Protein AF-A0AAJ4YDY9-F1 (afdb_monomer)

pLDDT: mean 78.44, std 17.25, range [36.84, 94.94]

Radius of gyration: 17.73 Å; Cα contacts (8 Å, |Δi|>4): 42; chains: 1; bounding box: 38×29×52 Å

Secondary structure (DSSP, 8-state):
------------HHHHHHHHHHHHHHHHHHHHHHHHHHHHHHTTPPPPPHHHHHIIIIIIGGGSGGGGGGGGS-HHHHS----SS----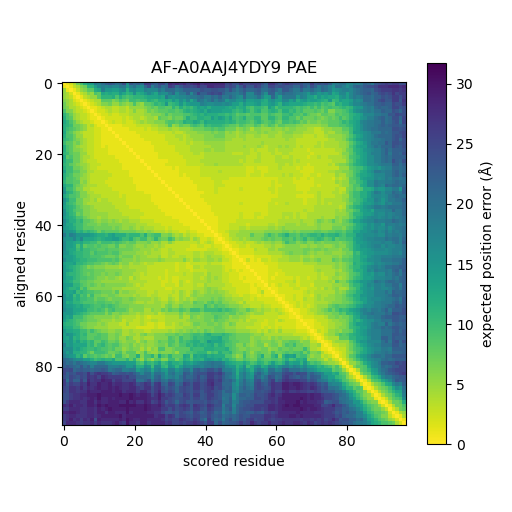S-------

Mean predicted aligned error: 10.37 Å

Sequence (97 aa):
MQLRYAFRLDPGSGQRVALARAFGCARVVYNDAVAARERARREGAAFPSAGVLSRTLITEAKQSRERQWLSEVSAVILRGQRERHGGRDDQCAGPRT

Solvent-accessible surface area (backbone atoms only — not comparable to full-atom values): 6281 Å² total; per-residue (Å²): 136,87,84,82,84,85,81,87,84,85,70,53,76,72,50,46,52,53,48,52,51,45,54,50,49,31,50,53,48,50,50,51,52,52,50,54,40,53,49,21,58,75,71,72,44,76,68,78,51,71,68,57,48,47,43,54,63,47,62,53,34,36,74,37,83,92,36,35,73,58,65,80,40,67,64,69,74,61,49,80,89,80,85,80,88,72,98,78,76,93,83,80,85,71,86,87,124

Foldseek 3Di:
DDDDDDDDDDDDPVRVVLVCLLVVLLVVLVVVLVVQQVVCVVVVHDRDDLVRSLCVSQVVQCVDPVRVSSVVDDSVSNRDPPPDDDPDDPPDPDDDD

Structure (mmCIF, N/CA/C/O backbone):
data_AF-A0AAJ4YDY9-F1
#
_entry.id   AF-A0AAJ4YDY9-F1
#
loop_
_atom_site.group_PDB
_atom_site.id
_atom_site.type_symbol
_atom_site.label_atom_id
_atom_site.label_alt_id
_atom_site.label_comp_id
_atom_site.label_asym_id
_atom_site.label_entity_id
_atom_site.label_seq_id
_atom_site.pdbx_PDB_ins_code
_atom_site.Cartn_x
_atom_site.Cartn_y
_atom_site.Cartn_z
_atom_site.occupancy
_atom_site.B_iso_or_equiv
_atom_site.auth_seq_id
_atom_site.auth_comp_id
_atom_site.auth_asym_id
_atom_site.auth_atom_id
_atom_site.pdbx_PDB_model_num
ATOM 1 N N . MET A 1 1 ? 19.398 -13.398 25.856 1.00 60.34 1 MET A N 1
ATOM 2 C CA . MET A 1 1 ? 18.034 -13.611 26.389 1.00 60.34 1 MET A CA 1
ATOM 3 C C . MET A 1 1 ? 17.032 -13.185 25.316 1.00 60.34 1 MET A C 1
ATOM 5 O O . MET A 1 1 ? 16.989 -12.005 24.998 1.00 60.34 1 MET A O 1
ATOM 9 N N . GLN A 1 2 ? 16.315 -14.114 24.672 1.00 64.88 2 GLN A N 1
ATOM 10 C CA . GLN A 1 2 ? 15.257 -13.775 23.703 1.00 64.88 2 GLN A CA 1
ATOM 11 C C . GLN A 1 2 ? 13.916 -13.695 24.442 1.00 64.88 2 GLN A C 1
ATOM 13 O O . GLN A 1 2 ? 13.364 -14.720 24.831 1.00 64.88 2 GLN A O 1
ATOM 18 N N . LEU A 1 3 ? 13.403 -12.481 24.648 1.00 74.94 3 LEU A N 1
ATOM 19 C CA . LEU A 1 3 ? 12.048 -12.270 25.157 1.00 74.94 3 LEU A CA 1
ATOM 20 C C . LEU A 1 3 ? 11.045 -12.421 24.010 1.00 74.94 3 LEU A C 1
ATOM 22 O O . LEU A 1 3 ? 11.131 -11.722 23.000 1.00 74.94 3 LEU A O 1
ATOM 26 N N . ARG A 1 4 ? 10.086 -13.336 24.172 1.00 77.88 4 ARG A N 1
ATOM 27 C CA . ARG A 1 4 ? 8.910 -13.435 23.305 1.00 77.88 4 ARG A CA 1
ATOM 28 C C . ARG A 1 4 ? 7.759 -12.714 23.986 1.00 77.88 4 ARG A C 1
ATOM 30 O O . ARG A 1 4 ? 7.200 -13.217 24.954 1.00 77.88 4 ARG A O 1
ATOM 37 N N . TYR A 1 5 ? 7.424 -11.535 23.481 1.00 80.62 5 TYR A N 1
ATOM 38 C CA . TYR A 1 5 ? 6.265 -10.794 23.951 1.00 80.62 5 TYR A CA 1
ATOM 39 C C . TYR A 1 5 ? 5.012 -11.302 23.240 1.00 80.62 5 TYR A C 1
ATOM 41 O O . TYR A 1 5 ? 4.944 -11.306 22.011 1.00 80.62 5 TYR A O 1
ATOM 49 N N . ALA A 1 6 ? 4.028 -11.733 24.022 1.00 82.94 6 ALA A N 1
ATOM 50 C CA . ALA A 1 6 ? 2.692 -12.029 23.535 1.00 82.94 6 ALA A CA 1
ATOM 51 C C . ALA A 1 6 ? 1.788 -10.841 23.871 1.00 82.94 6 ALA A C 1
ATOM 53 O O . ALA A 1 6 ? 1.593 -10.519 25.041 1.00 82.94 6 ALA A O 1
ATOM 54 N N . PHE A 1 7 ? 1.236 -10.198 22.846 1.00 79.44 7 PHE A N 1
ATOM 55 C CA . PHE A 1 7 ? 0.263 -9.123 23.004 1.00 79.44 7 PHE A CA 1
ATOM 56 C C . PHE A 1 7 ? -1.095 -9.607 22.503 1.00 79.44 7 PHE A C 1
ATOM 58 O O . PHE A 1 7 ? -1.196 -10.161 21.408 1.00 79.44 7 PHE A O 1
ATOM 65 N N . ARG A 1 8 ? -2.143 -9.392 23.302 1.00 87.38 8 ARG A N 1
ATOM 66 C CA . ARG A 1 8 ? -3.532 -9.483 22.843 1.00 87.38 8 ARG A CA 1
ATOM 67 C C . ARG A 1 8 ? -4.031 -8.071 22.587 1.00 87.38 8 ARG A C 1
ATOM 69 O O . ARG A 1 8 ? -3.800 -7.183 23.402 1.00 87.38 8 ARG A O 1
ATOM 76 N N . LEU A 1 9 ? -4.691 -7.878 21.454 1.00 85.44 9 LEU A N 1
ATOM 77 C CA . LEU A 1 9 ? -5.274 -6.601 21.073 1.00 85.44 9 LEU A CA 1
ATOM 78 C C . LEU A 1 9 ? -6.794 -6.767 21.082 1.00 85.44 9 LEU A C 1
ATOM 80 O O . LEU A 1 9 ? -7.301 -7.634 20.374 1.00 85.44 9 LEU A O 1
ATOM 84 N N . ASP A 1 10 ? -7.498 -5.960 21.874 1.00 91.12 10 ASP A N 1
ATOM 85 C CA . ASP A 1 10 ? -8.965 -5.906 21.892 1.00 91.12 10 ASP A CA 1
ATOM 86 C C . ASP A 1 10 ? -9.424 -4.512 21.432 1.00 91.12 10 ASP A C 1
ATOM 88 O O . ASP A 1 10 ? -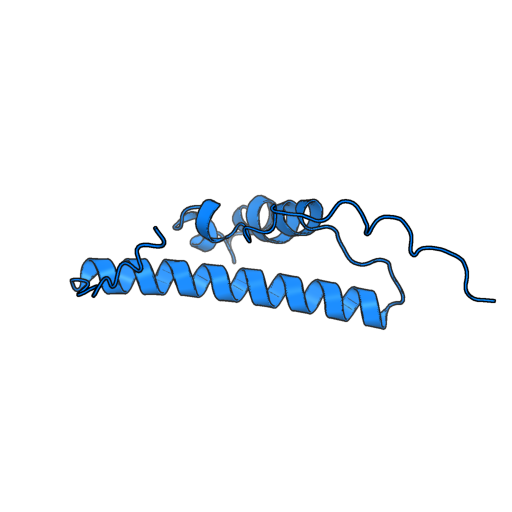9.558 -3.587 22.238 1.00 91.12 10 ASP A O 1
ATOM 92 N N . PRO A 1 11 ? -9.527 -4.295 20.109 1.00 90.00 11 PRO A N 1
ATOM 93 C CA . PRO A 1 11 ? -9.799 -2.979 19.563 1.00 90.00 11 PRO A CA 1
ATOM 94 C C . PRO A 1 11 ? -11.262 -2.594 19.782 1.00 90.00 11 PRO A C 1
ATOM 96 O O . PRO A 1 11 ? -12.171 -3.336 19.408 1.00 90.00 11 PRO A O 1
ATOM 99 N N . GLY A 1 12 ? -11.499 -1.379 20.277 1.00 94.94 12 GLY A N 1
ATOM 100 C CA . GLY A 1 12 ? -12.829 -0.769 20.325 1.00 94.94 12 GLY A CA 1
ATOM 101 C C . GLY A 1 12 ? -13.440 -0.566 18.929 1.00 94.94 12 GLY A C 1
ATOM 102 O O . GLY A 1 12 ? -12.772 -0.711 17.905 1.00 94.94 12 GLY A O 1
ATOM 103 N N . SER A 1 13 ? -14.721 -0.195 18.855 1.00 93.00 13 SER A N 1
ATOM 104 C CA . SER A 1 13 ? -15.454 -0.063 17.579 1.00 93.00 13 SER A CA 1
ATOM 105 C C . SER A 1 13 ? -14.770 0.867 16.569 1.00 93.00 13 SER A C 1
ATOM 107 O O . SER A 1 13 ? -14.561 0.469 15.423 1.00 93.00 13 SER A O 1
ATOM 109 N N . GLY A 1 14 ? -14.344 2.060 16.993 1.00 91.69 14 GLY A N 1
ATOM 110 C CA . GLY A 1 14 ? -13.617 3.001 16.133 1.00 91.69 14 GLY A CA 1
ATOM 111 C C . GLY A 1 14 ? -12.248 2.479 15.680 1.00 91.69 14 GLY A C 1
ATOM 112 O O . GLY A 1 14 ? -11.867 2.649 14.523 1.00 91.69 14 GLY A O 1
ATOM 113 N N . GLN A 1 15 ? -11.533 1.765 16.555 1.00 92.00 15 GLN A N 1
ATOM 114 C CA . GLN A 1 15 ? -10.241 1.157 16.225 1.00 92.00 15 GLN A CA 1
ATOM 115 C C . GLN A 1 15 ? -10.397 0.029 15.203 1.00 92.00 15 GLN A C 1
ATOM 117 O O . GLN A 1 15 ? -9.595 -0.061 14.279 1.00 92.00 15 GLN A O 1
ATOM 122 N N . ARG A 1 16 ? -11.450 -0.793 15.303 1.00 93.38 16 ARG A N 1
ATOM 123 C CA . ARG A 1 16 ? -11.748 -1.833 14.304 1.00 93.38 16 ARG A CA 1
ATOM 124 C C . ARG A 1 16 ? -11.962 -1.240 12.917 1.00 93.38 16 ARG A C 1
ATOM 126 O O . ARG A 1 16 ? -11.412 -1.759 11.950 1.00 93.38 16 ARG A O 1
ATOM 133 N N . VAL A 1 17 ? -12.701 -0.135 12.823 1.00 92.44 17 VAL A N 1
ATOM 134 C CA . VAL A 1 17 ? -12.913 0.573 11.551 1.00 92.44 17 VAL A CA 1
ATOM 135 C C . VAL A 1 17 ? -11.596 1.134 11.014 1.00 92.44 17 VAL A C 1
ATOM 137 O O . VAL A 1 17 ? -11.286 0.940 9.840 1.00 92.44 17 VAL A O 1
ATOM 140 N N . ALA A 1 18 ? -10.790 1.777 11.863 1.00 89.56 18 ALA A N 1
ATOM 141 C CA . ALA A 1 18 ? -9.487 2.308 11.465 1.00 89.56 18 ALA A CA 1
ATOM 142 C C . ALA A 1 18 ? -8.535 1.203 10.969 1.00 89.56 18 ALA A C 1
ATOM 144 O O . ALA A 1 18 ? -7.902 1.353 9.924 1.00 89.56 18 ALA A O 1
ATOM 145 N N . LEU A 1 19 ? -8.482 0.066 11.670 1.00 90.25 19 LEU A N 1
ATOM 146 C CA . LEU A 1 19 ? -7.690 -1.100 11.275 1.00 90.25 19 LEU A CA 1
ATOM 147 C C . LEU A 1 19 ? -8.191 -1.697 9.958 1.00 90.25 19 LEU A C 1
ATOM 149 O O . LEU A 1 19 ? -7.386 -1.969 9.071 1.00 90.25 19 LEU A O 1
ATOM 153 N N . ALA A 1 20 ? -9.507 -1.854 9.794 1.00 91.00 20 ALA A N 1
ATOM 154 C CA . ALA A 1 20 ? -10.094 -2.363 8.558 1.00 91.00 20 ALA A CA 1
ATOM 155 C C . ALA A 1 20 ? -9.738 -1.478 7.354 1.00 91.00 20 ALA A C 1
ATOM 157 O O . ALA A 1 20 ? -9.350 -1.997 6.307 1.00 91.00 20 ALA A O 1
ATOM 158 N N . ARG A 1 21 ? -9.788 -0.148 7.514 1.00 89.88 21 ARG A N 1
ATOM 159 C CA . ARG A 1 21 ? -9.349 0.80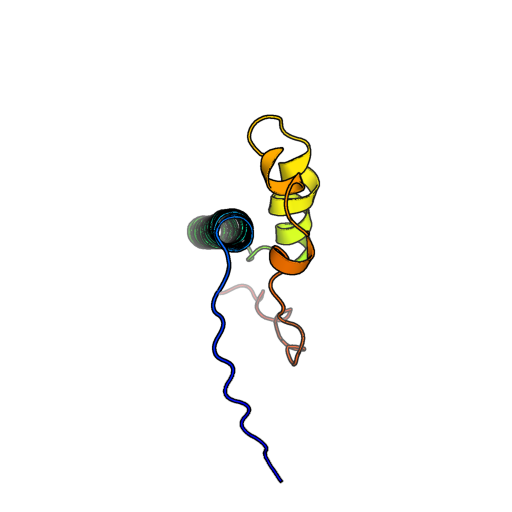0 6.479 1.00 89.88 21 ARG A CA 1
ATOM 160 C C . ARG A 1 21 ? -7.860 0.652 6.183 1.00 89.88 21 ARG A C 1
ATOM 162 O O . ARG A 1 21 ? -7.495 0.490 5.022 1.00 89.88 21 ARG A O 1
ATOM 169 N N . ALA A 1 22 ? -7.007 0.642 7.208 1.00 89.75 22 ALA A N 1
ATOM 170 C CA . ALA A 1 22 ? -5.558 0.525 7.045 1.00 89.75 22 ALA A CA 1
ATOM 171 C C . ALA A 1 22 ? -5.149 -0.768 6.320 1.00 89.75 22 ALA A C 1
ATOM 173 O O . ALA A 1 22 ? -4.441 -0.715 5.312 1.00 89.75 22 ALA A O 1
ATOM 174 N N . PHE A 1 23 ? -5.636 -1.923 6.781 1.00 89.00 23 PHE A N 1
ATOM 175 C CA . PHE A 1 23 ? -5.333 -3.211 6.156 1.00 89.00 23 PHE A CA 1
ATOM 176 C C . PHE A 1 23 ? -5.991 -3.370 4.783 1.00 89.00 23 PHE A C 1
ATOM 178 O O . PHE A 1 23 ? -5.395 -3.969 3.887 1.00 89.00 23 PHE A O 1
ATOM 185 N N . GLY A 1 24 ? -7.183 -2.802 4.583 1.00 90.69 24 GLY A N 1
ATOM 186 C CA . GLY A 1 24 ? -7.838 -2.751 3.277 1.00 90.69 24 GLY A CA 1
ATOM 187 C C . GLY A 1 24 ? -7.001 -1.993 2.247 1.00 90.69 24 GLY A C 1
ATOM 188 O O . GLY A 1 24 ? -6.705 -2.536 1.183 1.00 90.69 24 GLY A O 1
ATOM 189 N N . CYS A 1 25 ? -6.542 -0.786 2.594 1.00 91.06 25 CYS A N 1
ATOM 190 C CA . CYS A 1 25 ? -5.658 0.016 1.744 1.00 91.06 25 CYS A CA 1
ATOM 191 C C . CYS A 1 25 ? -4.351 -0.720 1.429 1.00 91.06 25 CYS A C 1
ATOM 193 O O . CYS A 1 25 ? -3.945 -0.792 0.270 1.00 91.06 25 CYS A O 1
ATOM 195 N N . ALA A 1 26 ? -3.712 -1.309 2.446 1.00 89.06 26 ALA A N 1
ATOM 196 C CA . ALA A 1 26 ? -2.470 -2.056 2.269 1.00 89.06 26 ALA A CA 1
ATOM 197 C C . ALA A 1 26 ? -2.644 -3.245 1.313 1.00 89.06 26 ALA A C 1
ATOM 199 O O . ALA A 1 26 ? -1.793 -3.477 0.456 1.00 89.06 26 ALA A O 1
ATOM 200 N N . ARG A 1 27 ? -3.767 -3.970 1.412 1.00 90.81 27 ARG A N 1
ATOM 201 C CA . ARG A 1 27 ? -4.057 -5.109 0.533 1.00 90.81 27 ARG A CA 1
ATOM 202 C C . ARG A 1 27 ? -4.245 -4.693 -0.924 1.00 90.81 27 ARG A C 1
ATOM 204 O O . ARG A 1 27 ? -3.766 -5.399 -1.805 1.00 90.81 27 ARG A O 1
ATOM 211 N N . VAL A 1 28 ? -4.899 -3.561 -1.182 1.00 91.81 28 VAL A N 1
ATOM 212 C CA . VAL A 1 28 ? -5.063 -3.043 -2.551 1.00 91.81 28 VAL A CA 1
ATOM 213 C C . VAL A 1 28 ? -3.709 -2.685 -3.163 1.00 91.81 28 VAL A C 1
ATOM 215 O O . VAL A 1 28 ? -3.378 -3.203 -4.225 1.00 91.81 28 VAL A O 1
ATOM 218 N N . VAL A 1 29 ? -2.881 -1.910 -2.454 1.00 90.38 29 VAL A N 1
ATOM 219 C CA . VAL A 1 29 ? -1.536 -1.534 -2.933 1.00 90.38 29 VAL A CA 1
ATOM 220 C C . VAL A 1 29 ? -0.650 -2.766 -3.151 1.00 90.38 29 VAL A C 1
ATOM 222 O O . VAL A 1 29 ? 0.081 -2.839 -4.138 1.00 90.38 29 VAL A O 1
ATOM 225 N N . TYR A 1 30 ? -0.726 -3.762 -2.261 1.00 88.12 30 TYR A N 1
ATOM 226 C CA . TYR A 1 30 ? -0.000 -5.022 -2.425 1.00 88.12 30 TYR A CA 1
ATOM 227 C C . TYR A 1 30 ? -0.434 -5.776 -3.687 1.00 88.12 30 TYR A C 1
ATOM 229 O O . TYR A 1 30 ? 0.414 -6.215 -4.464 1.00 88.12 30 TYR A O 1
ATOM 237 N N . ASN A 1 31 ? -1.741 -5.898 -3.919 1.00 93.31 31 ASN A N 1
ATOM 238 C CA . ASN A 1 31 ? -2.266 -6.571 -5.103 1.00 93.31 31 ASN A CA 1
ATOM 239 C C . ASN A 1 31 ? -1.856 -5.849 -6.393 1.00 93.31 31 ASN A C 1
ATOM 241 O O . ASN A 1 31 ? -1.456 -6.509 -7.350 1.00 93.31 31 ASN A O 1
ATOM 245 N N . ASP A 1 32 ? -1.877 -4.514 -6.406 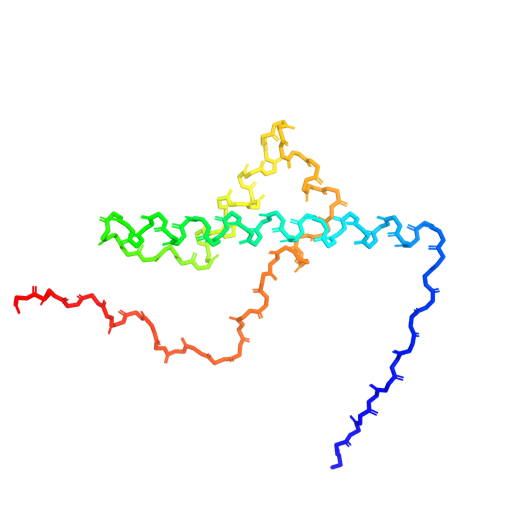1.00 90.88 32 ASP A N 1
ATOM 246 C CA . ASP A 1 32 ? -1.405 -3.726 -7.548 1.00 90.88 32 ASP A CA 1
ATOM 247 C C . ASP A 1 32 ? 0.090 -3.960 -7.821 1.00 90.88 32 ASP A C 1
ATOM 249 O O . ASP A 1 32 ? 0.508 -4.097 -8.972 1.00 90.88 32 ASP A O 1
ATOM 253 N N . ALA A 1 33 ? 0.909 -4.069 -6.770 1.00 89.69 33 ALA A N 1
ATOM 254 C CA . ALA A 1 33 ? 2.332 -4.374 -6.904 1.00 89.69 33 ALA A CA 1
ATOM 255 C C . ALA A 1 33 ? 2.573 -5.782 -7.472 1.00 89.69 33 ALA A C 1
ATOM 257 O O . ALA A 1 33 ? 3.445 -5.964 -8.326 1.00 89.69 33 ALA A O 1
ATOM 258 N N . VAL A 1 34 ? 1.797 -6.779 -7.032 1.00 91.62 34 VAL A N 1
ATOM 259 C CA . VAL A 1 34 ? 1.839 -8.137 -7.599 1.00 91.62 34 VAL A CA 1
ATOM 260 C C . VAL A 1 34 ? 1.436 -8.111 -9.073 1.00 91.62 34 VAL A C 1
ATOM 262 O O . VAL A 1 34 ? 2.159 -8.659 -9.903 1.00 91.62 34 VAL A O 1
ATOM 265 N N . ALA A 1 35 ? 0.348 -7.417 -9.415 1.00 92.81 35 ALA A N 1
ATOM 266 C CA . ALA A 1 35 ? -0.123 -7.286 -10.791 1.00 92.81 35 ALA A CA 1
ATOM 267 C C . ALA A 1 35 ? 0.914 -6.604 -11.703 1.00 92.81 35 ALA A C 1
ATOM 269 O O . ALA A 1 35 ? 1.162 -7.072 -12.814 1.00 92.81 35 ALA A O 1
ATOM 270 N N . ALA A 1 36 ? 1.581 -5.550 -11.225 1.00 90.81 36 ALA A N 1
ATOM 271 C CA . ALA A 1 36 ? 2.642 -4.872 -11.970 1.00 90.81 36 ALA A CA 1
ATOM 272 C C . ALA A 1 36 ? 3.832 -5.802 -12.266 1.00 90.81 36 ALA A C 1
ATOM 274 O O .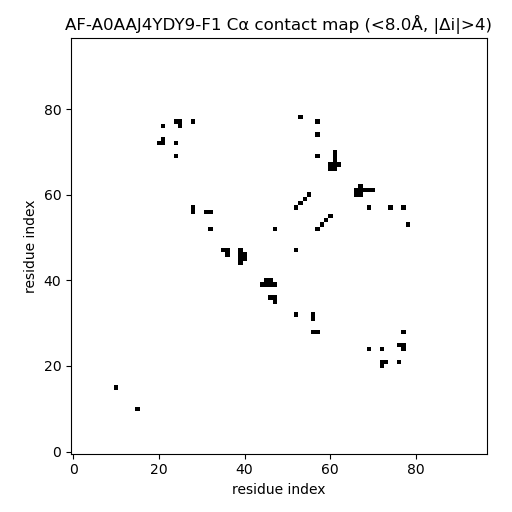 ALA A 1 36 ? 4.384 -5.787 -13.367 1.00 90.81 36 ALA A O 1
ATOM 275 N N . ARG A 1 37 ? 4.212 -6.655 -11.307 1.00 89.44 37 ARG A N 1
ATOM 276 C CA . ARG A 1 37 ? 5.290 -7.639 -11.496 1.00 89.44 37 ARG A CA 1
ATOM 277 C C . ARG A 1 37 ? 4.882 -8.780 -12.423 1.00 89.44 37 ARG A C 1
ATOM 279 O O . ARG A 1 37 ? 5.678 -9.180 -13.265 1.00 89.44 37 ARG A O 1
ATOM 286 N N . GLU A 1 38 ? 3.662 -9.289 -12.287 1.00 92.75 38 GLU A N 1
ATOM 287 C CA . GLU A 1 38 ? 3.072 -10.269 -13.210 1.00 92.75 38 GLU A CA 1
ATOM 288 C C . GLU A 1 38 ? 3.094 -9.749 -14.650 1.00 92.75 38 GLU A C 1
ATOM 290 O O . GLU A 1 38 ? 3.517 -10.460 -15.560 1.00 92.75 38 GLU A O 1
ATOM 295 N N . ARG A 1 39 ? 2.704 -8.486 -14.852 1.00 92.44 39 ARG A N 1
ATOM 296 C CA . ARG A 1 39 ? 2.739 -7.832 -16.160 1.00 92.44 39 ARG A CA 1
ATOM 297 C C . ARG A 1 39 ? 4.157 -7.764 -16.725 1.00 92.44 39 ARG A C 1
ATOM 299 O O . ARG A 1 39 ? 4.374 -8.244 -17.832 1.00 92.44 39 ARG A O 1
ATOM 306 N N . ALA A 1 40 ? 5.118 -7.265 -15.945 1.00 90.81 40 ALA A N 1
ATOM 307 C CA . ALA A 1 40 ? 6.519 -7.207 -16.364 1.00 90.81 40 ALA A CA 1
ATOM 308 C C . ALA A 1 40 ? 7.054 -8.595 -16.753 1.00 90.81 40 ALA A C 1
ATOM 310 O O . ALA A 1 40 ? 7.707 -8.748 -17.781 1.00 90.81 40 ALA A O 1
ATOM 311 N N . ARG A 1 41 ? 6.692 -9.635 -15.988 1.00 89.31 41 ARG A N 1
ATOM 312 C CA . ARG A 1 41 ? 7.057 -11.021 -16.300 1.00 89.31 41 ARG A CA 1
ATOM 313 C C . ARG A 1 41 ? 6.490 -11.488 -17.641 1.00 89.31 41 ARG A C 1
ATOM 315 O O . ARG A 1 41 ? 7.208 -12.142 -18.390 1.00 89.31 41 ARG A O 1
ATOM 322 N N . ARG A 1 42 ? 5.219 -11.193 -17.929 1.00 93.00 42 ARG A N 1
ATOM 323 C CA . ARG A 1 42 ? 4.563 -11.577 -19.193 1.00 93.00 42 ARG A CA 1
ATOM 324 C C . ARG A 1 42 ? 5.154 -10.845 -20.394 1.00 93.00 42 ARG A C 1
ATOM 326 O O . ARG A 1 42 ? 5.283 -11.440 -21.453 1.00 93.00 42 ARG A O 1
ATOM 333 N N . GLU A 1 43 ? 5.531 -9.585 -20.209 1.00 92.75 43 GLU A N 1
ATOM 334 C CA . GLU A 1 43 ? 6.140 -8.739 -21.242 1.00 92.75 43 GLU A CA 1
ATOM 335 C C . GLU A 1 43 ? 7.650 -9.005 -21.416 1.00 92.75 43 GLU A C 1
ATOM 337 O O . GLU A 1 43 ? 8.279 -8.424 -22.295 1.00 92.75 43 GLU A O 1
ATOM 342 N N . GLY A 1 44 ? 8.251 -9.873 -20.590 1.00 91.19 44 GLY A N 1
ATOM 343 C CA . GLY A 1 44 ? 9.698 -10.120 -20.589 1.00 91.19 44 GLY A CA 1
ATOM 344 C C . GLY A 1 44 ? 10.528 -8.925 -20.104 1.00 91.19 44 GLY A C 1
ATOM 345 O O . GLY A 1 44 ? 11.742 -8.897 -20.298 1.00 91.19 44 GLY A O 1
ATOM 346 N N . ALA A 1 45 ? 9.884 -7.938 -19.481 1.00 88.06 45 ALA A N 1
ATOM 347 C CA . ALA A 1 45 ? 10.505 -6.724 -18.982 1.00 88.06 45 ALA A CA 1
ATOM 348 C C . ALA A 1 45 ? 11.134 -6.932 -17.595 1.00 88.06 45 ALA A C 1
ATOM 350 O O . ALA A 1 45 ? 10.781 -7.844 -16.840 1.00 88.06 45 ALA A O 1
ATOM 351 N N . ALA A 1 46 ? 12.059 -6.042 -17.234 1.00 88.00 46 ALA A N 1
ATOM 352 C CA . ALA A 1 46 ? 12.629 -6.016 -15.895 1.00 88.00 46 ALA A CA 1
ATOM 353 C C . ALA A 1 46 ? 11.545 -5.740 -14.840 1.00 88.00 46 ALA A C 1
ATOM 355 O O . ALA A 1 46 ? 10.617 -4.957 -15.061 1.00 88.00 46 ALA A O 1
ATOM 356 N N . PHE A 1 47 ? 11.672 -6.366 -13.667 1.00 87.50 47 PHE A N 1
ATOM 357 C CA . PHE A 1 47 ? 10.741 -6.108 -12.576 1.00 87.50 47 PHE A CA 1
ATOM 358 C C . PHE A 1 47 ? 10.885 -4.666 -12.070 1.00 87.50 47 PHE A C 1
ATOM 360 O O . PHE A 1 47 ? 12.006 -4.206 -11.846 1.00 87.50 47 PHE A O 1
ATOM 367 N N . PRO A 1 48 ? 9.769 -3.961 -11.826 1.00 86.00 48 PRO A N 1
ATOM 368 C CA . PRO A 1 48 ? 9.820 -2.618 -11.274 1.00 86.00 48 PRO A CA 1
ATOM 369 C C . PRO A 1 48 ? 10.400 -2.646 -9.856 1.00 86.00 48 PRO A C 1
ATOM 371 O O . PRO A 1 48 ? 10.046 -3.498 -9.034 1.00 86.00 48 PRO A O 1
ATOM 374 N N . SER A 1 49 ? 11.285 -1.693 -9.562 1.00 86.38 49 SER A N 1
ATOM 375 C CA . SER A 1 49 ? 11.887 -1.561 -8.237 1.00 86.38 49 SER A CA 1
ATOM 376 C C . SER A 1 49 ? 10.849 -1.134 -7.193 1.00 86.38 49 SER A C 1
ATOM 378 O O . SER A 1 49 ? 9.822 -0.523 -7.507 1.00 86.38 49 SER A O 1
ATOM 380 N N . ALA A 1 50 ? 11.131 -1.411 -5.918 1.00 80.56 50 ALA A N 1
ATOM 381 C CA . ALA A 1 50 ? 10.244 -1.026 -4.819 1.00 80.56 50 ALA A CA 1
ATOM 382 C C . ALA A 1 50 ? 10.006 0.497 -4.759 1.00 80.56 50 ALA A C 1
ATOM 384 O O . ALA A 1 50 ? 8.900 0.936 -4.442 1.00 80.56 50 ALA A O 1
ATOM 385 N N . GLY A 1 51 ? 11.016 1.302 -5.110 1.00 83.44 51 GLY A N 1
ATOM 386 C CA . GLY A 1 51 ? 10.902 2.761 -5.170 1.00 83.44 51 GLY A CA 1
ATOM 387 C C . GLY A 1 51 ? 9.946 3.240 -6.264 1.00 83.44 51 GLY A C 1
ATOM 388 O O . GLY A 1 51 ? 9.105 4.101 -6.004 1.00 83.44 51 GLY A O 1
ATOM 389 N N . VAL A 1 52 ? 10.019 2.636 -7.458 1.00 85.00 52 VAL A N 1
ATOM 390 C CA . VAL A 1 52 ? 9.097 2.932 -8.568 1.00 85.00 52 VAL A CA 1
ATOM 391 C C . VAL A 1 52 ? 7.671 2.540 -8.190 1.00 85.00 52 VAL A C 1
ATOM 393 O O . VAL A 1 52 ? 6.765 3.363 -8.288 1.00 85.00 52 VAL A O 1
ATOM 396 N N . LEU A 1 53 ? 7.477 1.331 -7.653 1.00 86.56 53 LEU A N 1
ATOM 397 C CA . LEU A 1 53 ? 6.164 0.870 -7.196 1.00 86.56 53 LEU A CA 1
ATOM 398 C C . LEU A 1 53 ? 5.574 1.786 -6.116 1.00 86.56 53 LEU A C 1
ATOM 400 O O . LEU A 1 53 ? 4.400 2.136 -6.193 1.00 86.56 53 LEU A O 1
ATOM 404 N N . SER A 1 54 ? 6.374 2.223 -5.137 1.00 82.81 54 SER A N 1
ATOM 405 C CA . SER A 1 54 ? 5.906 3.148 -4.099 1.00 82.81 54 SER A CA 1
ATOM 406 C C . SER A 1 54 ? 5.483 4.497 -4.676 1.00 82.81 54 SER A C 1
ATOM 408 O O . SER A 1 54 ? 4.496 5.066 -4.212 1.00 82.81 54 SER A O 1
ATOM 410 N N . ARG A 1 55 ? 6.216 5.039 -5.656 1.00 86.81 55 ARG A N 1
ATOM 411 C CA . ARG A 1 55 ? 5.843 6.310 -6.284 1.00 86.81 55 ARG A CA 1
ATOM 412 C C . ARG A 1 55 ? 4.534 6.156 -7.055 1.00 86.81 55 ARG A C 1
ATOM 414 O O . ARG A 1 55 ? 3.594 6.897 -6.786 1.00 86.81 55 ARG A O 1
ATOM 421 N N . THR A 1 56 ? 4.441 5.168 -7.935 1.00 86.31 56 THR A N 1
ATOM 422 C CA . THR A 1 56 ? 3.282 5.011 -8.820 1.00 86.31 56 THR A CA 1
ATOM 423 C C . THR A 1 56 ? 2.024 4.577 -8.066 1.00 86.31 56 THR A C 1
ATOM 425 O O . THR A 1 56 ? 0.965 5.181 -8.212 1.00 86.31 56 THR A O 1
ATOM 428 N N . LEU A 1 57 ? 2.126 3.568 -7.196 1.00 86.88 57 LEU A N 1
ATOM 429 C CA . LEU A 1 57 ? 0.959 2.957 -6.545 1.00 86.88 57 LEU A CA 1
ATOM 430 C C . LEU A 1 57 ? 0.490 3.686 -5.283 1.00 86.88 57 LEU A C 1
ATOM 432 O O . LEU A 1 57 ? -0.610 3.421 -4.802 1.00 86.88 57 LEU A O 1
ATOM 436 N N . ILE A 1 58 ? 1.308 4.584 -4.728 1.00 84.81 58 ILE A N 1
ATOM 437 C CA . ILE A 1 58 ? 0.974 5.317 -3.501 1.00 84.81 58 ILE A CA 1
ATOM 438 C C . ILE A 1 58 ? 1.003 6.819 -3.757 1.00 84.81 58 ILE A C 1
ATOM 440 O O . ILE A 1 58 ? -0.004 7.483 -3.539 1.00 84.81 58 ILE A O 1
ATOM 444 N N . THR A 1 59 ? 2.134 7.375 -4.193 1.00 85.75 59 THR A N 1
ATOM 445 C CA . THR A 1 59 ? 2.288 8.834 -4.321 1.00 85.75 59 THR A CA 1
ATOM 446 C C . THR A 1 59 ? 1.437 9.409 -5.450 1.00 85.75 59 THR A C 1
ATOM 448 O O . THR A 1 59 ? 0.680 10.345 -5.214 1.00 85.75 59 THR A O 1
ATOM 451 N N . GLU A 1 60 ? 1.525 8.839 -6.649 1.00 88.06 60 GLU A N 1
ATOM 452 C CA . GLU A 1 60 ? 0.767 9.281 -7.827 1.00 88.06 60 GLU A CA 1
ATOM 453 C C . GLU A 1 60 ? -0.691 8.825 -7.734 1.00 88.06 60 GLU A C 1
ATOM 455 O O . GLU A 1 60 ? -1.608 9.621 -7.925 1.00 88.06 60 GLU A O 1
ATOM 460 N N . ALA A 1 61 ? -0.924 7.573 -7.327 1.00 86.38 61 ALA A N 1
ATOM 461 C 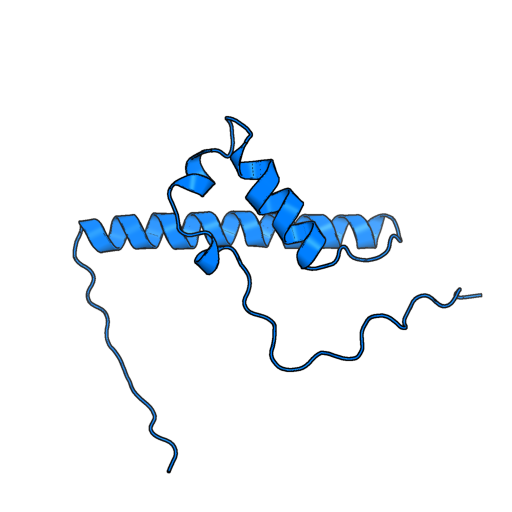CA . ALA A 1 61 ? 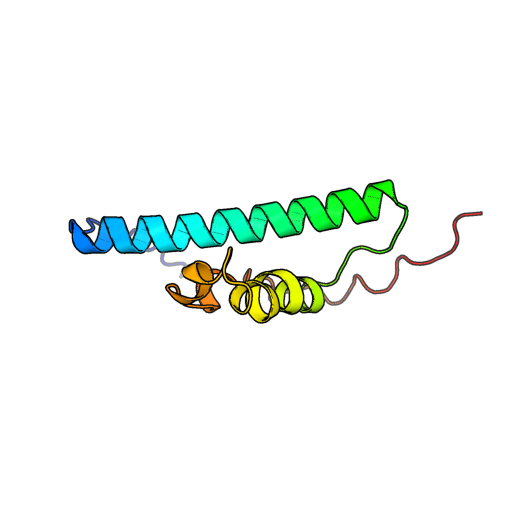-2.266 7.028 -7.144 1.00 86.38 61 ALA A CA 1
ATOM 462 C C . ALA A 1 61 ? -3.160 7.914 -6.259 1.00 86.38 61 ALA A C 1
ATOM 464 O O . ALA A 1 61 ? -4.303 8.186 -6.623 1.00 86.38 61 ALA A O 1
ATOM 465 N N . LYS A 1 62 ? -2.641 8.429 -5.137 1.00 85.81 62 LYS A N 1
ATOM 466 C CA . LYS A 1 62 ? -3.393 9.296 -4.210 1.00 85.81 62 LYS A CA 1
ATOM 467 C C . LYS A 1 62 ? -3.878 10.613 -4.823 1.00 85.81 62 LYS A C 1
ATOM 469 O O . LYS A 1 62 ? -4.797 11.217 -4.275 1.00 85.81 62 LYS A O 1
ATOM 474 N N . GLN A 1 63 ? -3.273 11.063 -5.922 1.00 86.38 63 GLN A N 1
ATOM 475 C CA . GLN A 1 63 ? -3.670 12.287 -6.625 1.00 86.38 63 GLN A CA 1
ATOM 476 C C . GLN A 1 63 ? -4.903 12.070 -7.515 1.00 86.38 63 GLN A C 1
ATOM 478 O O . GLN A 1 63 ? -5.590 13.028 -7.865 1.00 86.38 63 GLN A O 1
ATOM 483 N N . SER A 1 64 ? -5.214 10.817 -7.861 1.00 86.88 64 SER A N 1
ATOM 484 C CA . SER A 1 64 ? -6.417 10.476 -8.620 1.00 86.88 64 SER A CA 1
ATOM 485 C C . SER A 1 64 ? -7.656 10.449 -7.718 1.00 86.88 64 SER A C 1
ATOM 487 O O . SER A 1 64 ? -7.607 9.959 -6.587 1.00 86.88 64 SER A O 1
ATOM 489 N N . ARG A 1 65 ? -8.800 10.931 -8.227 1.00 82.81 65 ARG A N 1
ATOM 490 C CA . ARG A 1 65 ? -10.071 10.925 -7.475 1.00 82.81 65 ARG A CA 1
ATOM 491 C C . ARG A 1 65 ? -10.506 9.515 -7.069 1.00 82.81 65 ARG A C 1
ATOM 493 O O . ARG A 1 65 ? -11.015 9.329 -5.972 1.00 82.81 65 ARG A O 1
ATOM 500 N N . GLU A 1 66 ? -10.248 8.519 -7.913 1.00 87.56 66 GLU A N 1
ATOM 501 C CA . GLU A 1 66 ? -10.618 7.118 -7.669 1.00 87.56 66 GLU A CA 1
ATOM 502 C C . GLU A 1 66 ? -9.846 6.477 -6.508 1.00 87.56 66 GLU A C 1
ATOM 504 O O . GLU A 1 66 ? -10.324 5.529 -5.884 1.00 87.56 66 GLU A O 1
ATOM 509 N N . ARG A 1 67 ? -8.644 6.985 -6.204 1.00 87.75 67 ARG A N 1
ATOM 510 C CA . ARG A 1 67 ? -7.740 6.413 -5.194 1.00 87.75 67 ARG A CA 1
ATOM 511 C C . ARG A 1 67 ? -7.376 7.399 -4.083 1.00 87.75 67 ARG A C 1
ATOM 513 O O . ARG A 1 67 ? -6.490 7.119 -3.276 1.00 87.75 67 ARG A O 1
ATOM 520 N N . GLN A 1 68 ? -8.097 8.518 -3.983 1.00 86.56 68 GLN A N 1
ATOM 521 C CA . GLN A 1 68 ? -7.882 9.535 -2.951 1.00 86.56 68 GLN A CA 1
ATOM 522 C C . GLN A 1 68 ? -8.039 8.972 -1.529 1.00 86.56 68 GLN A C 1
ATOM 524 O O . GLN A 1 68 ? -7.318 9.395 -0.627 1.00 86.56 68 GLN A O 1
ATOM 529 N N . TRP A 1 69 ? -8.900 7.967 -1.340 1.00 86.00 69 TRP A N 1
ATOM 530 C CA . TRP A 1 69 ? -9.122 7.269 -0.066 1.00 86.00 69 TRP A CA 1
ATOM 531 C C . TRP A 1 69 ? -7.853 6.601 0.500 1.00 86.00 69 TRP A C 1
ATOM 533 O O . TRP A 1 69 ? -7.736 6.423 1.710 1.00 86.00 69 TRP A O 1
ATOM 543 N N . LEU A 1 70 ? -6.835 6.316 -0.327 1.00 85.69 70 LEU A N 1
ATOM 544 C CA . LEU A 1 70 ? -5.522 5.862 0.157 1.00 85.69 70 LEU A CA 1
ATOM 545 C C . LEU A 1 70 ? -4.802 6.931 1.002 1.00 85.69 70 LEU A C 1
ATOM 547 O O . LEU A 1 70 ? -3.866 6.612 1.740 1.00 85.69 70 LEU A O 1
ATOM 551 N N . SER A 1 71 ? -5.191 8.204 0.887 1.00 83.56 71 SER A N 1
ATOM 552 C CA . SER A 1 71 ? -4.658 9.316 1.687 1.00 83.56 71 SER A CA 1
ATOM 553 C C . SER A 1 71 ? -5.203 9.348 3.112 1.00 83.56 71 SER A C 1
ATOM 555 O O . SER A 1 71 ? -4.587 9.976 3.967 1.00 83.56 71 SER A O 1
ATOM 557 N N . GLU A 1 72 ? -6.298 8.639 3.392 1.00 82.69 72 GLU A N 1
ATOM 558 C CA . GLU A 1 72 ? -6.905 8.567 4.728 1.00 82.69 72 GLU A CA 1
ATOM 559 C C . GLU A 1 72 ? -6.087 7.717 5.712 1.00 82.69 72 GLU A C 1
ATOM 561 O O . GLU A 1 72 ? -6.349 7.720 6.915 1.00 82.69 72 GLU A O 1
ATOM 566 N N . VAL A 1 73 ? -5.089 6.981 5.215 1.00 81.38 73 VAL A N 1
ATOM 567 C CA . VAL A 1 73 ? -4.228 6.103 6.011 1.00 81.38 73 VAL A CA 1
ATOM 568 C C . VAL A 1 73 ? -2.757 6.490 5.876 1.00 81.38 73 VAL A C 1
ATOM 570 O O . VAL A 1 73 ? -2.287 6.947 4.827 1.00 81.38 73 VAL A O 1
ATOM 573 N N . SER A 1 74 ? -2.002 6.276 6.957 1.00 76.38 74 SER A N 1
ATOM 574 C CA . SER A 1 74 ? -0.570 6.579 6.992 1.00 76.38 74 SER A CA 1
ATOM 575 C C . SER A 1 74 ? 0.187 5.828 5.894 1.00 76.38 74 SER A C 1
ATOM 577 O O . SER A 1 74 ? 0.087 4.607 5.761 1.00 76.38 74 SER A O 1
ATOM 579 N N . ALA A 1 75 ? 1.014 6.561 5.145 1.00 70.19 75 ALA A N 1
ATOM 580 C CA . ALA A 1 75 ? 1.841 6.005 4.076 1.00 70.19 75 ALA A CA 1
ATOM 581 C C . ALA A 1 75 ? 2.855 4.958 4.577 1.00 70.19 75 ALA A C 1
ATOM 583 O O . ALA A 1 75 ? 3.311 4.134 3.789 1.00 70.19 75 ALA A O 1
ATOM 584 N N . VAL A 1 76 ? 3.179 4.952 5.876 1.00 72.88 76 VAL A N 1
ATOM 585 C CA . VAL A 1 76 ? 4.083 3.962 6.489 1.00 72.88 76 VAL A CA 1
ATOM 586 C C . VAL A 1 76 ? 3.505 2.548 6.413 1.00 72.88 76 VAL A C 1
ATOM 588 O O . VAL A 1 76 ? 4.254 1.609 6.176 1.00 72.88 76 VAL A O 1
ATOM 591 N N . ILE A 1 77 ? 2.183 2.396 6.547 1.00 71.00 77 ILE A N 1
ATOM 592 C CA . ILE A 1 77 ? 1.503 1.092 6.462 1.00 71.00 77 ILE A CA 1
ATOM 593 C C . ILE A 1 77 ? 1.460 0.577 5.017 1.00 71.00 77 ILE A C 1
ATOM 595 O O . ILE A 1 77 ? 1.454 -0.627 4.780 1.00 71.00 77 ILE A O 1
ATOM 599 N N . LEU A 1 78 ? 1.462 1.492 4.045 1.00 71.56 78 LEU A N 1
ATOM 600 C CA . LEU A 1 78 ? 1.466 1.166 2.618 1.00 71.56 78 LEU A CA 1
ATOM 601 C C . LEU A 1 78 ? 2.880 0.867 2.095 1.00 71.56 78 LEU A C 1
ATOM 603 O O . LEU A 1 78 ? 3.039 0.197 1.077 1.00 71.56 78 LEU A O 1
ATOM 607 N N . ARG A 1 79 ? 3.916 1.347 2.792 1.00 68.06 79 ARG A N 1
ATOM 608 C CA . ARG A 1 79 ? 5.313 1.064 2.467 1.00 68.06 79 ARG A CA 1
ATOM 609 C C . ARG A 1 79 ? 5.689 -0.313 3.012 1.00 68.06 79 ARG A C 1
ATOM 611 O O . ARG A 1 79 ? 5.909 -0.473 4.211 1.00 68.06 79 ARG A O 1
ATOM 618 N N . GLY A 1 80 ? 5.805 -1.298 2.122 1.00 60.09 80 GLY A N 1
ATOM 619 C CA . GLY A 1 80 ? 6.342 -2.614 2.464 1.00 60.09 80 GLY A CA 1
ATOM 620 C C . GLY A 1 80 ? 7.736 -2.477 3.078 1.00 60.09 80 GLY A C 1
ATOM 621 O O . GLY A 1 80 ? 8.677 -2.065 2.404 1.00 60.09 80 GLY A O 1
ATOM 622 N N . GLN A 1 81 ? 7.869 -2.789 4.367 1.00 47.91 81 GLN A N 1
ATOM 623 C CA . GLN A 1 81 ? 9.152 -2.772 5.065 1.00 47.91 81 GLN A CA 1
ATOM 624 C C . GLN A 1 81 ? 9.979 -3.968 4.587 1.00 47.91 81 GLN A C 1
ATOM 626 O O . GLN A 1 81 ? 9.886 -5.064 5.137 1.00 47.91 81 GLN A O 1
ATOM 631 N N . ARG A 1 82 ? 10.783 -3.767 3.543 1.00 43.72 82 ARG A N 1
ATOM 632 C CA . ARG A 1 82 ? 11.836 -4.711 3.167 1.00 43.72 82 ARG A CA 1
ATOM 633 C C . ARG A 1 82 ? 13.158 -3.983 2.988 1.00 43.72 82 ARG A C 1
ATOM 635 O O . ARG A 1 82 ? 13.677 -3.878 1.891 1.00 43.72 82 ARG A O 1
ATOM 642 N N . GLU A 1 83 ? 13.717 -3.549 4.108 1.00 46.06 83 GLU A N 1
ATOM 643 C CA . GLU A 1 83 ? 15.134 -3.210 4.221 1.00 46.06 83 GLU A CA 1
ATOM 644 C C . GLU A 1 83 ? 15.680 -3.811 5.508 1.00 46.06 83 GLU A C 1
ATOM 646 O O . GLU A 1 83 ? 15.823 -3.128 6.513 1.00 46.06 83 GLU A O 1
ATOM 651 N N . ARG A 1 84 ? 15.974 -5.115 5.480 1.00 38.09 84 ARG A N 1
ATOM 652 C CA . ARG A 1 84 ? 17.105 -5.696 6.216 1.00 38.09 84 ARG A CA 1
ATOM 653 C C . ARG A 1 84 ? 17.654 -6.836 5.360 1.00 38.09 84 ARG A C 1
ATOM 655 O O . ARG A 1 84 ? 17.114 -7.932 5.388 1.00 38.09 84 ARG A O 1
ATOM 662 N N . HIS A 1 85 ? 18.729 -6.529 4.635 1.00 43.12 85 HIS A N 1
ATOM 663 C CA . HIS A 1 85 ? 19.534 -7.390 3.753 1.00 43.12 85 HIS A CA 1
ATOM 664 C C . HIS A 1 85 ? 18.994 -7.614 2.334 1.00 43.12 85 HIS A C 1
ATOM 666 O O . HIS A 1 85 ? 18.023 -8.333 2.117 1.00 43.12 85 HIS A O 1
ATOM 672 N N . GLY A 1 86 ? 19.694 -7.025 1.360 1.00 36.84 86 GLY A N 1
ATOM 673 C CA . GLY A 1 86 ? 19.436 -7.233 -0.064 1.00 36.84 86 GLY A CA 1
ATOM 674 C C . GLY A 1 86 ? 20.380 -6.478 -0.998 1.00 36.84 86 GLY A C 1
ATOM 675 O O . GLY A 1 86 ? 19.958 -6.052 -2.062 1.00 36.84 86 GLY A O 1
ATOM 676 N N . GLY A 1 87 ? 21.650 -6.288 -0.621 1.00 40.69 87 GLY A N 1
ATOM 677 C CA . GLY A 1 87 ? 22.692 -5.984 -1.602 1.00 40.69 87 GLY A CA 1
ATOM 678 C C . GLY A 1 87 ? 22.956 -7.237 -2.435 1.00 40.69 87 GLY A C 1
ATOM 679 O O . GLY A 1 87 ? 23.812 -8.035 -2.058 1.00 40.69 87 GLY A O 1
ATOM 680 N N . ARG A 1 88 ? 22.129 -7.461 -3.462 1.00 42.28 88 ARG A N 1
ATOM 681 C CA . ARG A 1 88 ? 22.290 -8.386 -4.601 1.00 42.28 88 ARG A CA 1
ATOM 682 C C . ARG A 1 88 ? 20.916 -8.581 -5.239 1.00 42.28 88 ARG A C 1
ATOM 684 O O . ARG A 1 88 ? 20.236 -9.524 -4.881 1.00 42.28 88 ARG A O 1
ATOM 691 N N . ASP A 1 89 ? 20.509 -7.684 -6.130 1.00 41.91 89 ASP A N 1
ATOM 692 C CA .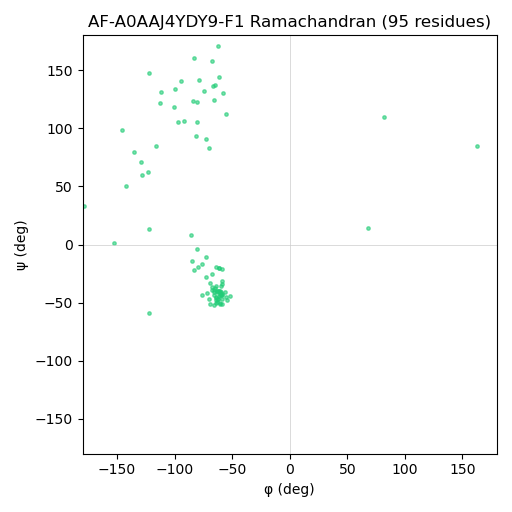 ASP A 1 89 ? 19.485 -7.981 -7.152 1.00 41.91 89 ASP A CA 1
ATOM 693 C C . ASP A 1 89 ? 19.647 -7.117 -8.431 1.00 41.91 89 ASP A C 1
ATOM 695 O O . ASP A 1 89 ? 18.916 -7.315 -9.395 1.00 41.91 89 ASP A O 1
ATOM 699 N N . ASP A 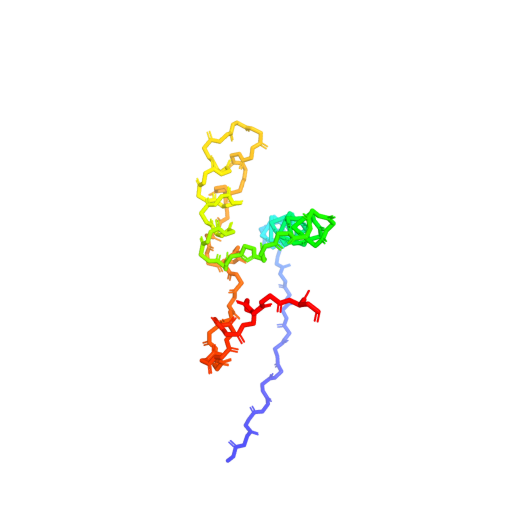1 90 ? 20.664 -6.242 -8.519 1.00 44.69 90 ASP A N 1
ATOM 700 C CA . ASP A 1 90 ? 20.962 -5.441 -9.727 1.00 44.69 90 ASP A CA 1
ATOM 701 C C . ASP A 1 90 ? 21.845 -6.165 -10.773 1.00 44.69 90 ASP A C 1
ATOM 703 O O . ASP A 1 90 ? 22.278 -5.566 -11.754 1.00 44.69 90 ASP A O 1
ATOM 707 N N . GLN A 1 91 ? 22.120 -7.466 -10.613 1.00 43.78 91 GLN A N 1
ATOM 708 C CA . GLN A 1 91 ? 22.954 -8.255 -11.541 1.00 43.78 91 GLN A CA 1
ATOM 709 C C . GLN A 1 91 ? 22.260 -9.541 -12.000 1.00 43.78 91 GLN A C 1
ATOM 711 O O . GLN A 1 91 ? 22.765 -10.636 -11.803 1.00 43.78 91 GLN A O 1
ATOM 716 N N . CYS A 1 92 ? 21.100 -9.415 -12.640 1.00 41.97 92 CYS A N 1
ATOM 717 C CA . CYS A 1 92 ? 20.522 -10.484 -13.465 1.00 41.97 92 CYS A CA 1
ATOM 718 C C . CYS A 1 92 ? 19.835 -9.889 -14.706 1.00 41.97 92 CYS A C 1
ATOM 720 O O . CYS A 1 92 ? 18.686 -10.190 -15.012 1.00 41.97 92 CYS A O 1
ATOM 722 N N . ALA A 1 93 ? 20.550 -9.023 -15.425 1.00 46.03 93 ALA A N 1
ATOM 723 C CA . ALA A 1 93 ? 20.213 -8.611 -16.786 1.00 46.03 93 ALA A CA 1
ATOM 724 C C . ALA A 1 93 ? 21.411 -8.911 -17.700 1.00 46.03 93 ALA A C 1
ATOM 726 O O . ALA A 1 93 ? 22.052 -8.015 -18.237 1.00 46.03 93 ALA A O 1
ATOM 727 N N . GLY A 1 94 ? 21.762 -10.194 -17.811 1.00 43.31 94 GLY A N 1
ATOM 728 C CA . GLY A 1 94 ? 22.610 -10.691 -18.893 1.00 43.31 94 GLY A CA 1
ATOM 729 C C . GLY A 1 94 ? 21.725 -11.226 -20.025 1.00 43.31 94 GLY A C 1
ATOM 730 O O . GLY A 1 94 ? 20.691 -11.835 -19.725 1.00 43.31 94 GLY A O 1
ATOM 731 N N . PRO A 1 95 ? 22.077 -11.010 -21.304 1.00 48.19 95 PRO A N 1
ATOM 732 C CA . PRO A 1 95 ? 21.316 -11.560 -22.416 1.00 48.19 95 PRO A CA 1
ATOM 733 C C . PRO A 1 95 ? 21.422 -13.088 -22.387 1.00 48.19 95 PRO A C 1
ATOM 735 O O . PRO A 1 95 ? 22.518 -13.643 -22.384 1.00 48.19 95 PRO A O 1
ATOM 738 N N . ARG A 1 96 ? 20.275 -13.772 -22.345 1.00 50.91 96 ARG A N 1
ATOM 739 C CA . ARG A 1 96 ? 20.212 -15.216 -22.585 1.00 50.91 96 ARG A CA 1
ATOM 740 C C . ARG A 1 96 ? 20.202 -15.439 -24.097 1.00 50.91 96 ARG A C 1
ATOM 742 O O . ARG A 1 96 ? 19.141 -15.351 -24.707 1.00 50.91 96 ARG A O 1
ATOM 749 N N . THR A 1 97 ? 21.386 -15.641 -24.674 1.00 52.00 97 THR A N 1
ATOM 750 C CA . THR A 1 97 ? 21.565 -16.435 -25.903 1.00 52.00 97 THR A CA 1
ATOM 751 C C . THR A 1 97 ? 21.490 -17.911 -25.564 1.00 52.00 97 THR A C 1
ATOM 753 O O . THR A 1 97 ? 22.123 -18.279 -24.546 1.00 52.00 97 THR A O 1
#